Protein AF-A0A956GWE0-F1 (afdb_monomer)

pLDDT: mean 70.72, std 10.25, range [51.56, 87.69]

Sequence (128 aa):
MGAASALLFTANGRILGISGVLGGALRVRTREARWRWAFILGMLAAGATMAAVMPGAFADTVQRSAGACLVAGVLVGVGTQLGSGCTSGHGICGIGRLSKRSIFATVVFIVSGAVAVLAVRHLFGGVV

Mean predicted aligned error: 10.93 Å

Structure (mmCIF, N/CA/C/O backbone):
data_AF-A0A956GWE0-F1
#
_entry.id   AF-A0A956GWE0-F1
#
loop_
_atom_site.group_PDB
_atom_site.id
_atom_site.type_symbol
_atom_site.label_atom_id
_atom_site.label_alt_id
_atom_site.label_comp_id
_atom_site.label_asym_id
_atom_site.label_entity_id
_atom_site.label_seq_id
_atom_site.pdbx_PDB_ins_code
_atom_site.Cartn_x
_atom_site.Cartn_y
_atom_site.Cartn_z
_atom_site.occupancy
_atom_site.B_iso_or_equiv
_atom_site.auth_seq_id
_atom_site.auth_comp_id
_atom_site.auth_asym_id
_atom_site.auth_atom_id
_atom_site.pdbx_PDB_model_num
ATOM 1 N N . MET A 1 1 ? 5.394 -3.067 12.516 1.00 57.44 1 MET A N 1
ATOM 2 C CA . MET A 1 1 ? 3.959 -2.855 12.204 1.00 57.44 1 MET A CA 1
ATOM 3 C C . MET A 1 1 ? 3.032 -3.460 13.255 1.00 57.44 1 MET A C 1
ATOM 5 O O . MET A 1 1 ? 2.262 -2.698 13.813 1.00 57.44 1 MET A O 1
ATOM 9 N N . GLY A 1 2 ? 3.146 -4.753 13.603 1.00 56.75 2 GLY A N 1
ATOM 10 C CA . GLY A 1 2 ? 2.276 -5.416 14.600 1.00 56.75 2 GLY A CA 1
ATOM 11 C C . GLY A 1 2 ? 2.187 -4.729 15.975 1.00 56.75 2 GLY A C 1
ATOM 12 O O . GLY A 1 2 ? 1.090 -4.436 16.448 1.00 56.75 2 GLY A O 1
ATOM 13 N N . ALA A 1 3 ? 3.329 -4.378 16.577 1.00 51.56 3 ALA A N 1
ATOM 14 C CA . ALA A 1 3 ? 3.363 -3.654 17.854 1.00 51.56 3 ALA A CA 1
ATOM 15 C C . ALA A 1 3 ? 2.748 -2.243 17.759 1.00 51.56 3 ALA A C 1
ATOM 17 O O . ALA A 1 3 ? 2.015 -1.822 18.648 1.00 51.56 3 ALA A O 1
ATOM 18 N N . ALA A 1 4 ? 2.975 -1.538 16.645 1.00 57.88 4 ALA A N 1
ATOM 19 C CA . ALA A 1 4 ? 2.408 -0.211 16.409 1.00 57.88 4 ALA A CA 1
ATOM 20 C C . ALA A 1 4 ? 0.879 -0.253 16.229 1.00 57.88 4 ALA A C 1
ATOM 22 O O . ALA A 1 4 ? 0.183 0.613 16.745 1.00 57.88 4 ALA A O 1
ATOM 23 N N . SER A 1 5 ? 0.340 -1.273 15.550 1.00 57.78 5 SER A N 1
ATOM 24 C CA . SER A 1 5 ? -1.109 -1.497 15.442 1.00 57.78 5 SER A CA 1
ATOM 25 C C . SER A 1 5 ? -1.755 -1.892 16.769 1.00 57.78 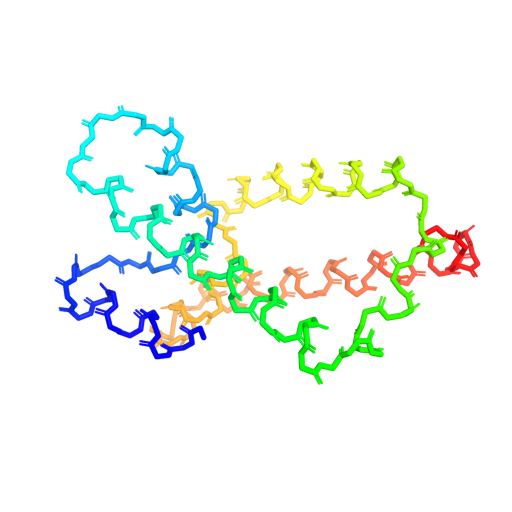5 SER A C 1
ATOM 27 O O . SER A 1 5 ? -2.868 -1.451 17.039 1.00 57.78 5 SER A O 1
ATOM 29 N N . ALA A 1 6 ? -1.063 -2.675 17.605 1.00 56.03 6 ALA A N 1
ATOM 30 C CA . ALA A 1 6 ? -1.539 -3.024 18.942 1.00 56.03 6 ALA A CA 1
ATOM 31 C C . ALA A 1 6 ? -1.594 -1.785 19.846 1.00 56.03 6 ALA A C 1
ATOM 33 O O . ALA A 1 6 ? -2.631 -1.523 20.442 1.00 56.03 6 ALA A O 1
ATOM 34 N N . LEU A 1 7 ? -0.531 -0.971 19.852 1.00 55.88 7 LEU A N 1
ATOM 35 C CA . LEU A 1 7 ? -0.467 0.301 20.580 1.00 55.88 7 LEU A CA 1
ATOM 36 C C . LEU A 1 7 ? -1.538 1.302 20.134 1.00 55.88 7 LEU A C 1
ATOM 38 O O . LEU A 1 7 ? -2.094 2.013 20.960 1.00 55.88 7 LEU A O 1
ATOM 42 N N . LEU A 1 8 ? -1.856 1.373 18.840 1.00 58.12 8 LEU A N 1
ATOM 43 C CA . LEU A 1 8 ? -2.896 2.282 18.344 1.00 58.12 8 LEU A CA 1
ATOM 44 C C . LEU A 1 8 ? -4.315 1.792 18.633 1.00 58.12 8 LEU A C 1
ATOM 46 O O . LEU A 1 8 ? -5.204 2.609 18.884 1.00 58.12 8 LEU A O 1
ATOM 50 N N . PHE A 1 9 ? -4.517 0.476 18.648 1.00 56.12 9 PHE A N 1
ATOM 51 C CA . PHE A 1 9 ? -5.774 -0.109 19.086 1.00 56.12 9 PHE A CA 1
ATOM 52 C C . PHE A 1 9 ? -5.990 0.108 20.589 1.00 56.12 9 PHE A C 1
ATOM 54 O O . PHE A 1 9 ? -7.082 0.498 20.986 1.00 56.12 9 PHE A O 1
ATOM 61 N N . THR A 1 10 ? -4.954 -0.059 21.416 1.00 51.78 10 THR A N 1
ATOM 62 C CA . THR A 1 10 ? -5.056 0.147 22.868 1.00 51.78 10 THR A CA 1
ATOM 63 C C . THR A 1 10 ? -5.109 1.622 23.265 1.00 51.78 10 THR A C 1
ATOM 65 O O . THR A 1 10 ? -5.855 1.965 24.174 1.00 51.78 10 THR A O 1
ATOM 68 N N . ALA A 1 11 ? -4.385 2.512 22.579 1.00 55.38 11 ALA A N 1
ATOM 69 C CA . ALA A 1 11 ? -4.358 3.937 22.919 1.00 55.38 11 ALA A CA 1
ATOM 70 C C . ALA A 1 11 ? -5.542 4.738 22.351 1.00 55.38 11 ALA A C 1
ATOM 72 O O . ALA A 1 11 ? -5.956 5.718 22.960 1.00 55.38 11 ALA A O 1
ATOM 73 N N . ASN A 1 12 ? -6.073 4.360 21.182 1.00 57.03 12 ASN A N 1
ATOM 74 C CA . ASN A 1 12 ? -7.088 5.148 20.466 1.00 57.03 12 ASN A CA 1
ATOM 75 C C . ASN A 1 12 ? -8.344 4.347 20.078 1.00 57.03 12 ASN A C 1
ATOM 77 O O . ASN A 1 12 ? -9.241 4.916 19.457 1.00 57.03 12 ASN A O 1
ATOM 81 N N . GLY A 1 13 ? -8.420 3.040 20.362 1.00 55.41 13 GLY A N 1
ATOM 82 C CA . GLY A 1 13 ? -9.566 2.188 20.002 1.00 55.41 13 GLY A CA 1
ATOM 83 C C . GLY A 1 13 ? -9.783 2.009 18.492 1.00 55.41 13 GLY A C 1
ATOM 84 O O . GLY A 1 13 ? -10.799 1.462 18.064 1.00 55.41 13 GLY A O 1
ATOM 85 N N . ARG A 1 14 ? -8.855 2.491 17.652 1.00 58.22 14 ARG A N 1
ATOM 86 C CA . ARG A 1 14 ? -8.998 2.530 16.190 1.00 58.22 14 ARG A CA 1
ATOM 87 C C . ARG A 1 14 ? -8.157 1.443 15.519 1.00 58.22 14 ARG A C 1
ATOM 89 O O . ARG A 1 14 ? -7.048 1.127 15.934 1.00 58.22 14 ARG A O 1
ATOM 96 N N . ILE A 1 15 ? -8.698 0.895 14.434 1.00 60.41 15 ILE A N 1
ATOM 97 C CA . ILE A 1 15 ? -8.059 -0.122 13.587 1.00 60.41 15 ILE A CA 1
ATOM 98 C C . ILE A 1 15 ? -6.981 0.558 12.729 1.00 60.41 15 ILE A C 1
ATOM 100 O O . ILE A 1 15 ? -7.282 1.506 12.001 1.00 60.41 15 ILE A O 1
ATOM 104 N N . LEU A 1 16 ? -5.734 0.084 12.793 1.00 57.41 16 LEU A N 1
ATOM 105 C CA . LEU A 1 16 ? -4.629 0.646 12.015 1.00 57.41 16 LEU A CA 1
ATOM 106 C C . LEU A 1 16 ? -4.673 0.143 10.562 1.00 57.41 16 LEU A C 1
ATOM 108 O O . LEU A 1 16 ? -4.392 -1.022 10.297 1.00 57.41 16 LEU A O 1
ATOM 112 N N . GLY A 1 17 ? -4.976 1.025 9.608 1.00 62.19 17 GLY A N 1
ATOM 113 C CA . GLY A 1 17 ? -4.833 0.754 8.173 1.00 62.19 17 GLY A CA 1
ATOM 114 C C . GLY A 1 17 ? -4.075 1.882 7.481 1.00 62.19 17 GLY A C 1
ATOM 115 O O . GLY A 1 17 ? -4.461 3.038 7.621 1.00 62.19 17 GLY A O 1
ATOM 116 N N . ILE A 1 18 ? -3.020 1.563 6.722 1.00 65.75 18 ILE A N 1
ATOM 117 C CA . ILE A 1 18 ? -2.152 2.558 6.061 1.00 65.75 18 ILE A CA 1
ATOM 118 C C . ILE A 1 18 ? -2.957 3.455 5.106 1.00 65.75 18 ILE A C 1
ATOM 120 O O . ILE A 1 18 ? -2.823 4.672 5.188 1.00 65.75 18 ILE A O 1
ATOM 124 N N . SER A 1 19 ? -3.869 2.904 4.293 1.00 62.66 19 SER A N 1
ATOM 125 C CA . SER A 1 19 ? -4.751 3.716 3.430 1.00 62.66 19 SER A CA 1
ATOM 126 C C . SER A 1 19 ? -5.676 4.642 4.233 1.00 62.66 19 SER A C 1
ATOM 128 O O . SER A 1 19 ? -5.950 5.762 3.811 1.00 62.66 19 SER A O 1
ATOM 130 N N . GLY A 1 20 ? -6.114 4.218 5.424 1.00 60.81 20 GLY A N 1
ATOM 131 C CA . GLY A 1 20 ? -6.926 5.038 6.330 1.00 60.81 20 GLY A CA 1
ATOM 132 C C . GLY A 1 20 ? -6.119 6.115 7.062 1.00 60.81 20 GLY A C 1
ATOM 133 O O . GLY A 1 20 ? -6.615 7.218 7.280 1.00 60.81 20 GLY A O 1
ATOM 134 N N . VAL A 1 21 ? -4.859 5.828 7.403 1.00 66.44 21 VAL A N 1
ATOM 135 C CA . VAL A 1 21 ? -3.914 6.804 7.965 1.00 66.44 21 VAL A CA 1
ATOM 136 C C . VAL A 1 21 ? -3.566 7.857 6.917 1.00 66.44 21 VAL A C 1
ATOM 138 O O . VAL A 1 21 ? -3.607 9.042 7.230 1.00 66.44 21 VAL A O 1
ATOM 141 N N . LEU A 1 22 ? -3.311 7.449 5.672 1.00 64.44 22 LEU A N 1
ATOM 142 C CA . LEU A 1 22 ? -2.991 8.350 4.567 1.00 64.44 22 LEU A CA 1
ATOM 143 C C . LEU A 1 22 ? -4.204 9.209 4.166 1.00 64.44 22 LEU A C 1
ATOM 145 O O . LEU A 1 22 ? -4.121 10.435 4.163 1.00 64.44 22 LEU A O 1
ATOM 149 N N . GLY A 1 23 ? -5.370 8.593 3.936 1.00 60.09 23 GLY A N 1
ATOM 150 C CA . GLY A 1 23 ? -6.612 9.318 3.635 1.00 60.09 23 GLY A CA 1
ATOM 151 C C . GLY A 1 23 ? -7.071 10.221 4.787 1.00 60.09 23 GLY A C 1
ATOM 152 O O . GLY A 1 23 ? -7.630 11.295 4.570 1.00 60.09 23 GLY A O 1
ATOM 153 N N . GLY A 1 24 ? -6.777 9.823 6.024 1.00 60.19 24 GLY A N 1
ATOM 154 C CA . GLY A 1 24 ? -7.036 10.604 7.224 1.00 60.19 24 GLY A CA 1
ATOM 155 C C . GLY A 1 24 ? -6.001 11.693 7.529 1.00 60.19 24 GLY A C 1
ATOM 156 O O . GLY A 1 24 ? -6.301 12.569 8.337 1.00 60.19 24 GLY A O 1
ATOM 157 N N . ALA A 1 25 ? -4.805 11.637 6.940 1.00 60.06 25 ALA A N 1
ATOM 158 C CA . ALA A 1 25 ? -3.797 12.698 7.002 1.00 60.06 25 ALA A CA 1
ATOM 159 C C . ALA A 1 25 ? -4.083 13.798 5.966 1.00 60.06 25 ALA A C 1
ATOM 161 O O . ALA A 1 25 ? -3.834 14.972 6.235 1.00 60.06 25 ALA A O 1
ATOM 162 N N . LEU A 1 26 ? -4.660 13.415 4.820 1.00 61.56 26 LEU A N 1
ATOM 163 C CA . LEU A 1 26 ? -5.087 14.324 3.750 1.00 61.56 26 LEU A CA 1
ATOM 164 C C . LEU A 1 26 ? -6.403 15.055 4.060 1.00 61.56 26 LEU A C 1
ATOM 166 O O . LEU A 1 26 ? -6.618 16.165 3.580 1.00 61.56 26 LEU A O 1
ATOM 170 N N . ARG A 1 27 ? -7.285 14.481 4.891 1.00 58.34 27 ARG A N 1
ATOM 171 C CA . ARG A 1 27 ? -8.458 15.198 5.420 1.00 58.34 27 ARG A CA 1
ATOM 172 C C . ARG A 1 27 ? -8.025 16.130 6.555 1.00 58.34 27 ARG A C 1
ATOM 174 O O . ARG A 1 27 ? -8.003 15.758 7.727 1.00 58.34 27 ARG A O 1
ATOM 181 N N . VAL A 1 28 ? -7.637 17.342 6.167 1.00 53.31 28 VAL A N 1
ATOM 182 C CA . VAL A 1 28 ? -7.184 18.429 7.042 1.00 53.31 28 VAL A CA 1
ATOM 183 C C . VAL A 1 28 ? -8.268 18.792 8.069 1.00 53.31 28 VAL A C 1
ATOM 185 O O . VAL A 1 28 ? -9.440 18.909 7.716 1.00 53.31 28 VAL A O 1
ATOM 188 N N . ARG A 1 29 ? -7.828 19.040 9.319 1.00 54.38 29 ARG A N 1
ATOM 189 C CA . ARG A 1 29 ? -8.545 19.717 10.431 1.00 54.38 29 ARG A CA 1
ATOM 190 C C . ARG A 1 29 ? -9.088 18.855 11.586 1.00 54.38 29 ARG A C 1
ATOM 192 O O . ARG A 1 29 ? -10.177 19.112 12.081 1.00 54.38 29 ARG A O 1
ATOM 199 N N . THR A 1 30 ? -8.306 17.907 12.114 1.00 56.59 30 THR A N 1
ATOM 200 C CA . THR A 1 30 ? -8.512 17.405 13.495 1.00 56.59 30 THR A CA 1
ATOM 201 C C . THR A 1 30 ? -7.179 17.136 14.206 1.00 56.59 30 THR A C 1
ATOM 203 O O . THR A 1 30 ? -6.167 16.857 13.562 1.00 56.59 30 THR A O 1
ATOM 206 N N . ARG A 1 31 ? -7.174 17.176 15.549 1.00 60.19 31 ARG A N 1
ATOM 207 C CA . ARG A 1 31 ? -6.050 16.791 16.440 1.00 60.19 31 ARG A CA 1
ATOM 208 C C . ARG A 1 31 ? -5.463 15.406 16.104 1.00 60.19 31 ARG A C 1
ATOM 210 O O . ARG A 1 31 ? -4.303 15.136 16.404 1.00 60.19 31 ARG A O 1
ATOM 217 N N . GLU A 1 32 ? -6.237 14.562 15.422 1.00 62.25 32 GLU A N 1
ATOM 218 C CA . GLU A 1 32 ? -5.827 13.246 14.932 1.00 62.25 32 GLU A CA 1
ATOM 219 C C . GLU A 1 32 ? -4.831 13.283 13.757 1.00 62.25 32 GLU A C 1
ATOM 221 O O . GLU A 1 32 ? -4.136 12.300 13.518 1.00 62.25 32 GLU A O 1
ATOM 226 N N . ALA A 1 33 ? -4.694 14.401 13.038 1.00 66.31 33 ALA A N 1
ATOM 227 C CA . ALA A 1 33 ? -3.735 14.502 11.937 1.00 66.31 33 ALA A CA 1
ATOM 228 C C . ALA A 1 33 ? -2.275 14.423 12.426 1.00 66.31 33 ALA A C 1
ATOM 230 O O . ALA A 1 33 ? -1.432 13.839 11.749 1.00 66.31 33 ALA A O 1
ATOM 231 N N . ARG A 1 34 ? -1.970 14.942 13.628 1.00 71.12 34 ARG A N 1
ATOM 232 C CA . ARG A 1 34 ? -0.599 14.973 14.177 1.00 71.12 34 ARG A CA 1
ATOM 233 C C . ARG A 1 34 ? -0.006 13.580 14.390 1.00 71.12 34 ARG A C 1
ATOM 235 O O . ARG A 1 34 ? 1.138 13.358 14.012 1.00 71.12 34 ARG A O 1
ATOM 242 N N . TRP A 1 35 ? -0.763 12.637 14.961 1.00 69.31 35 TRP A N 1
ATOM 243 C CA . TRP A 1 35 ? -0.251 11.276 15.177 1.00 69.31 35 TRP A CA 1
ATOM 244 C C . TRP A 1 35 ? -0.134 10.496 13.861 1.00 69.31 35 TRP A C 1
ATOM 246 O O . TRP A 1 35 ? 0.796 9.709 13.703 1.00 69.31 35 TRP A O 1
ATOM 256 N N . ARG A 1 36 ? -1.032 10.746 12.893 1.00 73.06 36 ARG A N 1
ATOM 257 C CA . ARG A 1 36 ? -0.975 10.139 11.552 1.00 73.06 36 ARG A CA 1
ATOM 258 C C . ARG A 1 36 ? 0.269 10.587 10.791 1.00 73.06 36 ARG A C 1
ATOM 260 O O . ARG A 1 36 ? 0.978 9.747 10.247 1.00 73.06 36 ARG A O 1
ATOM 267 N N . TRP A 1 37 ? 0.573 11.885 10.817 1.00 73.06 37 TRP A N 1
ATOM 268 C CA . TRP A 1 37 ? 1.801 12.427 10.235 1.00 73.06 37 TRP A CA 1
ATOM 269 C C . TRP A 1 37 ? 3.054 11.936 10.958 1.00 73.06 37 TRP A C 1
ATOM 271 O O . TRP A 1 37 ? 4.001 11.535 10.292 1.00 73.06 37 TRP A O 1
ATOM 281 N N . ALA A 1 38 ? 3.048 11.873 12.294 1.00 78.25 38 ALA A N 1
ATOM 282 C CA . ALA A 1 38 ? 4.162 11.302 13.054 1.00 78.25 38 ALA A CA 1
ATOM 283 C C . ALA A 1 38 ? 4.419 9.827 12.695 1.00 78.25 38 ALA A C 1
ATOM 285 O O . ALA A 1 38 ? 5.568 9.417 12.567 1.00 78.25 38 ALA A O 1
ATOM 286 N N . PHE A 1 39 ? 3.363 9.039 12.470 1.00 73.31 39 PHE A N 1
ATOM 287 C CA . PHE A 1 39 ? 3.484 7.650 12.024 1.00 73.31 39 PHE A CA 1
ATOM 288 C C . PHE A 1 39 ? 4.059 7.540 10.603 1.00 73.31 39 PHE A C 1
ATOM 290 O O . PHE A 1 39 ? 4.968 6.745 10.375 1.00 73.31 39 PHE A O 1
ATOM 297 N N . ILE A 1 40 ? 3.568 8.352 9.658 1.00 78.94 40 ILE A N 1
ATOM 298 C CA . ILE A 1 40 ? 4.084 8.387 8.277 1.00 78.94 40 ILE A CA 1
ATOM 299 C C . ILE A 1 40 ? 5.562 8.794 8.271 1.00 78.94 40 ILE A C 1
ATOM 301 O O . ILE A 1 40 ? 6.382 8.117 7.654 1.00 78.94 40 ILE A O 1
ATOM 305 N N . LEU A 1 41 ? 5.914 9.853 9.003 1.00 81.06 41 LEU A N 1
ATOM 306 C CA . LEU A 1 41 ? 7.293 10.324 9.134 1.00 81.06 41 LEU A CA 1
ATOM 307 C C . LEU A 1 41 ? 8.185 9.287 9.814 1.00 81.06 41 LEU A C 1
ATOM 309 O O . LEU A 1 41 ? 9.298 9.072 9.357 1.00 81.06 41 LEU A O 1
ATOM 313 N N . GLY A 1 42 ? 7.697 8.597 10.847 1.00 81.06 42 GLY A N 1
ATOM 314 C CA . GLY A 1 42 ? 8.426 7.501 11.484 1.00 81.06 42 GLY A CA 1
ATOM 315 C C . GLY A 1 42 ? 8.703 6.342 10.524 1.00 81.06 42 GLY A C 1
ATOM 316 O O . GLY A 1 42 ? 9.788 5.772 10.551 1.00 81.06 42 GLY A O 1
ATOM 317 N N . MET A 1 43 ? 7.761 6.021 9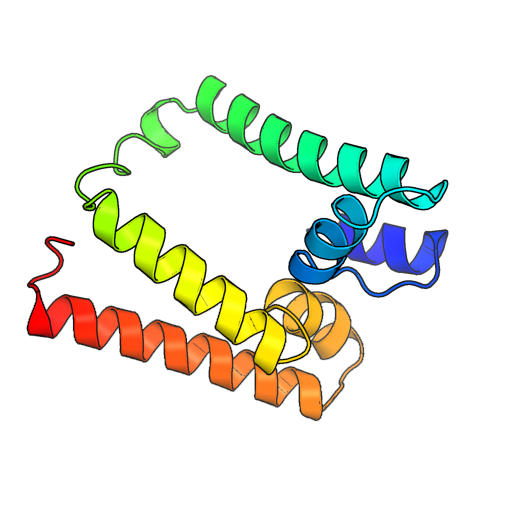.632 1.00 79.00 43 MET A N 1
ATOM 318 C CA . MET A 1 43 ? 7.941 4.977 8.619 1.00 79.00 43 MET A CA 1
ATOM 319 C C . MET A 1 43 ? 8.960 5.386 7.546 1.00 79.00 43 MET A C 1
ATOM 321 O O . MET A 1 43 ? 9.807 4.580 7.167 1.00 79.00 43 MET A O 1
ATOM 325 N N . LEU A 1 44 ? 8.910 6.645 7.098 1.00 82.25 44 LEU A N 1
ATOM 326 C CA . LEU A 1 44 ? 9.892 7.213 6.171 1.00 82.25 44 LEU A CA 1
ATOM 327 C C . LEU A 1 44 ? 11.287 7.275 6.801 1.00 82.25 44 LEU A C 1
ATOM 329 O O . LEU A 1 44 ? 12.257 6.850 6.181 1.00 82.25 44 LEU A O 1
ATOM 333 N N . ALA A 1 45 ? 11.380 7.742 8.047 1.00 83.62 45 ALA A N 1
ATOM 334 C CA . ALA A 1 45 ? 12.628 7.811 8.795 1.00 83.62 45 ALA A CA 1
ATOM 335 C C . ALA A 1 45 ? 13.228 6.418 9.009 1.00 83.62 45 ALA A C 1
ATOM 337 O O . ALA A 1 45 ? 14.421 6.250 8.801 1.00 83.62 45 ALA A O 1
ATOM 338 N N . ALA A 1 46 ? 12.414 5.411 9.343 1.00 81.88 46 ALA A N 1
ATOM 339 C CA . ALA A 1 46 ? 12.878 4.030 9.471 1.00 81.88 46 ALA A CA 1
ATOM 340 C C . ALA A 1 46 ? 13.433 3.467 8.149 1.00 81.88 46 ALA A C 1
ATOM 342 O O . ALA A 1 46 ? 14.444 2.770 8.155 1.00 81.88 46 ALA A O 1
ATOM 343 N N . GLY A 1 47 ? 12.802 3.782 7.012 1.00 78.69 47 GLY A N 1
ATOM 344 C CA . GLY A 1 47 ? 13.331 3.418 5.694 1.00 78.69 47 GLY A CA 1
ATOM 345 C C . GLY A 1 47 ? 14.651 4.128 5.381 1.00 78.69 47 GLY A C 1
ATOM 346 O O . GLY A 1 47 ? 15.600 3.494 4.929 1.00 78.69 47 GLY A O 1
ATOM 347 N N . ALA A 1 48 ? 14.736 5.425 5.683 1.00 80.69 48 ALA A N 1
ATOM 348 C CA . ALA A 1 48 ? 15.934 6.231 5.463 1.00 80.69 48 ALA A CA 1
ATOM 349 C C . ALA A 1 48 ? 17.114 5.794 6.346 1.00 80.69 48 ALA A C 1
ATOM 351 O O . ALA A 1 48 ? 18.239 5.695 5.862 1.00 80.69 48 ALA A O 1
ATOM 352 N N . THR A 1 49 ? 16.876 5.480 7.624 1.00 83.06 49 THR A N 1
ATOM 353 C CA . THR A 1 49 ? 17.924 4.958 8.511 1.00 83.06 49 THR A CA 1
ATOM 354 C C . THR A 1 49 ? 18.385 3.578 8.064 1.00 83.06 49 THR A C 1
ATOM 356 O O . THR A 1 49 ? 19.583 3.314 8.064 1.00 83.06 49 THR A O 1
ATOM 359 N N . MET A 1 50 ? 17.471 2.716 7.608 1.00 78.50 50 MET A N 1
ATOM 360 C CA . MET A 1 50 ? 17.836 1.417 7.042 1.00 78.50 50 MET A CA 1
ATOM 361 C C . MET A 1 50 ? 18.681 1.567 5.770 1.00 78.50 50 MET A C 1
ATOM 363 O O . MET A 1 50 ? 19.666 0.850 5.617 1.00 78.50 50 MET A O 1
ATOM 367 N N . ALA A 1 51 ? 18.354 2.531 4.903 1.00 76.88 51 ALA A N 1
ATOM 368 C CA . ALA A 1 51 ? 19.149 2.847 3.716 1.00 76.88 51 ALA A CA 1
ATOM 369 C C . ALA A 1 51 ? 20.548 3.379 4.070 1.00 76.88 51 ALA A C 1
ATOM 371 O O . ALA A 1 51 ? 21.518 3.048 3.396 1.00 76.88 51 ALA A O 1
ATOM 372 N N . ALA A 1 52 ? 20.666 4.164 5.144 1.00 78.75 52 ALA A N 1
ATOM 373 C CA . ALA A 1 52 ? 21.946 4.688 5.614 1.00 78.75 52 ALA A CA 1
ATOM 374 C C . ALA A 1 52 ? 22.834 3.613 6.271 1.00 78.75 52 ALA A C 1
ATOM 376 O O . ALA A 1 52 ? 24.050 3.646 6.112 1.00 78.75 52 ALA A O 1
ATOM 377 N N . VAL A 1 53 ? 22.241 2.658 6.998 1.00 84.69 53 VAL A N 1
ATOM 378 C CA . VAL A 1 53 ? 22.971 1.575 7.687 1.00 84.69 53 VAL A CA 1
ATOM 379 C C . VAL A 1 53 ? 23.340 0.435 6.731 1.00 84.69 53 VAL A C 1
ATOM 381 O O . VAL A 1 53 ? 24.397 -0.173 6.878 1.00 84.69 53 VAL A O 1
ATOM 384 N N . MET A 1 54 ? 22.495 0.149 5.737 1.00 79.81 54 MET A N 1
ATOM 385 C CA . MET A 1 54 ? 22.744 -0.848 4.693 1.00 79.81 54 MET A CA 1
ATOM 386 C C . MET A 1 54 ? 22.479 -0.244 3.306 1.00 79.81 54 MET A C 1
ATOM 388 O O . MET A 1 54 ? 21.395 -0.428 2.748 1.00 79.81 54 MET A O 1
ATOM 392 N N . PRO A 1 55 ? 23.483 0.413 2.697 1.00 67.19 55 PRO A N 1
ATOM 393 C CA . PRO A 1 55 ? 23.353 1.020 1.368 1.00 67.19 55 PRO A CA 1
ATOM 394 C C . PRO A 1 55 ? 23.018 0.001 0.266 1.00 67.19 55 PRO A C 1
ATOM 396 O O . PRO A 1 55 ? 22.377 0.336 -0.726 1.00 67.19 55 PRO A O 1
ATOM 399 N N . GLY A 1 56 ? 23.404 -1.266 0.460 1.00 67.69 56 GLY A N 1
ATOM 400 C CA . GLY A 1 56 ? 23.092 -2.371 -0.451 1.00 67.69 56 GLY A CA 1
ATOM 401 C C . GLY A 1 56 ? 21.647 -2.874 -0.379 1.00 67.69 56 GLY A C 1
ATOM 402 O O . GLY A 1 56 ? 21.211 -3.564 -1.292 1.00 67.69 56 GLY A O 1
ATOM 403 N N . ALA A 1 57 ? 20.873 -2.515 0.654 1.00 64.31 57 ALA A N 1
ATOM 404 C CA . ALA A 1 57 ? 19.498 -3.003 0.820 1.00 64.31 57 ALA A CA 1
ATOM 405 C C . ALA A 1 57 ? 18.534 -2.488 -0.264 1.00 64.31 57 ALA A C 1
ATOM 407 O O . ALA A 1 57 ? 17.474 -3.073 -0.477 1.00 64.31 57 ALA A O 1
ATOM 408 N N . PHE A 1 58 ? 18.902 -1.402 -0.949 1.00 62.84 58 PHE A N 1
ATOM 409 C CA . PHE A 1 58 ? 18.112 -0.792 -2.019 1.00 62.84 58 PHE A CA 1
ATOM 410 C C . PHE A 1 58 ? 18.838 -0.784 -3.372 1.00 62.84 58 PHE A C 1
ATOM 412 O O . PHE A 1 58 ? 18.311 -0.229 -4.336 1.00 62.84 58 PHE A O 1
ATOM 419 N N . ALA A 1 59 ? 20.017 -1.405 -3.474 1.00 57.81 59 ALA A N 1
ATOM 420 C CA . ALA A 1 59 ? 20.844 -1.366 -4.684 1.00 57.81 59 ALA A CA 1
ATOM 421 C C . ALA A 1 59 ? 20.177 -2.033 -5.907 1.00 57.81 59 ALA A C 1
ATOM 423 O O . ALA A 1 59 ? 20.457 -1.643 -7.036 1.00 57.81 59 ALA A O 1
ATOM 424 N N . ASP A 1 60 ? 19.228 -2.950 -5.694 1.00 59.41 60 ASP A N 1
ATOM 425 C CA . ASP A 1 60 ? 18.494 -3.648 -6.762 1.00 59.41 60 ASP A CA 1
ATOM 426 C C . ASP A 1 60 ? 17.288 -2.870 -7.338 1.00 59.41 60 ASP A C 1
ATOM 428 O O . ASP A 1 60 ? 16.575 -3.369 -8.209 1.00 59.41 60 ASP A O 1
ATOM 432 N N . THR A 1 61 ? 16.970 -1.668 -6.842 1.00 58.16 61 THR A N 1
ATOM 433 C CA . THR A 1 61 ? 15.577 -1.178 -6.928 1.00 58.16 61 THR A CA 1
ATOM 434 C C . THR A 1 61 ? 15.160 -0.367 -8.160 1.00 58.16 61 THR A C 1
ATOM 436 O O . THR A 1 61 ? 13.993 0.015 -8.228 1.00 58.16 61 THR A O 1
ATOM 439 N N . VAL A 1 62 ? 15.992 -0.124 -9.179 1.00 53.50 62 VAL A N 1
ATOM 440 C CA . VAL A 1 62 ? 15.578 0.780 -10.285 1.00 53.50 62 VAL A CA 1
ATOM 441 C C . VAL A 1 62 ? 15.974 0.293 -11.682 1.00 53.50 62 VAL A C 1
ATOM 443 O O . VAL A 1 62 ? 16.468 1.054 -12.504 1.00 53.50 62 VAL A O 1
ATOM 446 N N . GLN A 1 63 ? 15.705 -0.973 -11.999 1.00 54.34 63 GLN A N 1
ATOM 447 C CA . GLN A 1 63 ? 15.483 -1.369 -13.403 1.00 54.34 63 GLN A CA 1
ATOM 448 C C . GLN A 1 63 ? 13.996 -1.406 -13.778 1.00 54.34 63 GLN A C 1
ATOM 450 O O . GLN A 1 63 ? 13.646 -1.806 -14.883 1.00 54.34 63 GLN A O 1
ATOM 455 N N . ARG A 1 64 ? 13.114 -0.950 -12.880 1.00 62.06 64 ARG A N 1
ATOM 456 C CA . ARG A 1 64 ? 11.683 -0.826 -13.157 1.00 62.06 64 ARG A CA 1
ATOM 457 C C . ARG A 1 64 ? 11.332 0.520 -13.758 1.00 62.06 64 ARG A C 1
ATOM 459 O O . ARG A 1 64 ? 11.812 1.560 -13.306 1.00 62.06 64 ARG A O 1
ATOM 466 N N . SER A 1 65 ? 10.459 0.514 -14.759 1.00 72.56 65 SER A N 1
ATOM 467 C CA . SER A 1 65 ? 10.061 1.750 -15.433 1.00 72.56 65 SER A CA 1
ATOM 468 C C . SER A 1 65 ? 9.251 2.652 -14.488 1.00 72.56 65 SER A C 1
ATOM 470 O O . SER A 1 65 ? 8.266 2.228 -13.878 1.00 72.56 65 SER A O 1
ATOM 472 N N . ALA A 1 66 ? 9.633 3.930 -14.375 1.00 75.81 66 ALA A N 1
ATOM 473 C CA . ALA A 1 66 ? 8.931 4.900 -13.524 1.00 75.81 66 ALA A CA 1
ATOM 474 C C . ALA A 1 66 ? 7.433 5.015 -13.881 1.00 75.81 66 ALA A C 1
ATOM 476 O O . ALA A 1 66 ? 6.587 5.186 -13.000 1.00 75.81 66 ALA A O 1
ATOM 477 N N . GLY A 1 67 ? 7.100 4.844 -15.166 1.00 77.62 67 GLY A N 1
ATOM 478 C CA . GLY A 1 67 ? 5.722 4.787 -15.654 1.00 77.62 67 GLY A CA 1
ATOM 479 C C . GLY A 1 67 ? 4.930 3.610 -15.078 1.00 77.62 67 GLY A C 1
ATOM 480 O O . GLY A 1 67 ? 3.809 3.806 -14.612 1.00 77.62 67 GLY A O 1
ATOM 481 N N . ALA A 1 68 ? 5.513 2.409 -15.023 1.00 77.25 68 ALA A N 1
ATOM 482 C CA . ALA A 1 68 ? 4.844 1.255 -14.428 1.00 77.25 68 ALA A CA 1
ATOM 483 C C . ALA A 1 68 ? 4.643 1.415 -12.919 1.00 77.25 68 ALA A C 1
ATOM 485 O O . ALA A 1 68 ? 3.582 1.056 -12.412 1.00 77.25 68 ALA A O 1
ATOM 486 N N . CYS A 1 69 ? 5.601 2.016 -1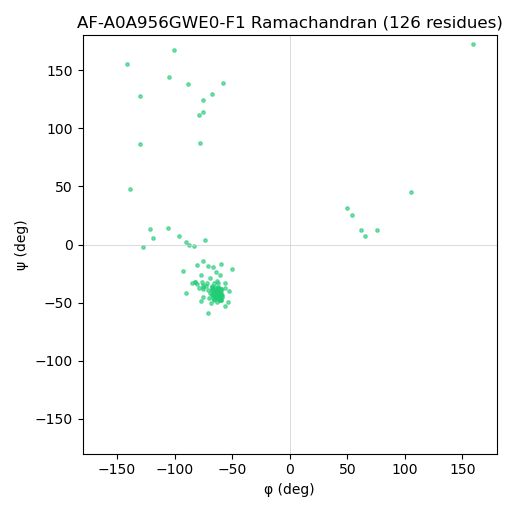2.205 1.00 78.56 69 CYS A N 1
ATOM 487 C CA . CYS A 1 69 ? 5.441 2.332 -10.783 1.00 78.56 69 CYS A CA 1
ATOM 488 C C . CYS A 1 69 ? 4.274 3.296 -10.527 1.00 78.56 69 CYS A C 1
ATOM 490 O O . CYS A 1 69 ? 3.489 3.071 -9.603 1.00 78.56 69 CYS A O 1
ATOM 492 N N . LEU A 1 70 ? 4.119 4.338 -11.351 1.00 82.00 70 LEU A N 1
ATOM 493 C CA . LEU A 1 70 ? 2.992 5.270 -11.245 1.00 82.00 70 LEU A CA 1
ATOM 494 C C . LEU A 1 70 ? 1.652 4.574 -11.504 1.00 82.00 70 LEU A C 1
ATOM 496 O O . LEU A 1 70 ? 0.735 4.688 -10.691 1.00 82.00 70 LEU A O 1
ATOM 500 N N . VAL A 1 71 ? 1.546 3.814 -12.597 1.00 84.19 71 VAL A N 1
ATOM 501 C CA . VAL A 1 71 ? 0.312 3.095 -12.954 1.00 84.19 71 VAL A CA 1
ATOM 502 C C . VAL A 1 71 ? -0.044 2.054 -11.891 1.00 84.19 71 VAL A C 1
ATOM 504 O O . VAL A 1 71 ? -1.191 1.998 -11.444 1.00 84.19 71 VAL A O 1
ATOM 507 N N . ALA A 1 72 ? 0.935 1.277 -11.420 1.00 81.12 72 ALA A N 1
ATOM 508 C CA . ALA A 1 72 ? 0.743 0.313 -10.343 1.00 81.12 72 ALA A CA 1
ATOM 509 C C . ALA A 1 72 ? 0.293 1.000 -9.046 1.00 81.12 72 ALA A C 1
ATOM 511 O O . ALA A 1 72 ? -0.637 0.529 -8.395 1.00 81.12 72 ALA A O 1
ATOM 512 N N . GLY A 1 73 ? 0.894 2.141 -8.694 1.00 79.94 73 GLY A N 1
ATOM 513 C CA . GLY A 1 73 ? 0.503 2.931 -7.528 1.00 79.94 73 GLY A CA 1
ATOM 514 C C . GLY A 1 73 ? -0.952 3.401 -7.589 1.00 79.94 73 GLY A C 1
ATOM 515 O O . GLY A 1 73 ? -1.682 3.261 -6.606 1.00 79.94 73 GLY A O 1
ATOM 516 N N . VAL A 1 74 ? -1.406 3.890 -8.748 1.00 82.88 74 VAL A N 1
ATOM 517 C CA . VAL A 1 74 ? -2.805 4.303 -8.958 1.00 82.88 74 VAL A CA 1
ATOM 518 C C . VAL A 1 74 ? -3.753 3.107 -8.868 1.00 82.88 74 VAL A C 1
ATOM 520 O O . VAL A 1 74 ? -4.740 3.172 -8.136 1.00 82.88 74 VAL A O 1
ATOM 523 N N . LEU A 1 75 ? -3.442 1.999 -9.549 1.00 83.00 75 LEU A N 1
ATOM 524 C CA . LEU A 1 75 ? -4.257 0.779 -9.522 1.00 83.00 75 LEU A CA 1
ATOM 525 C C . LEU A 1 75 ? -4.401 0.219 -8.104 1.00 83.00 75 LEU A C 1
ATOM 527 O O . LEU A 1 75 ? -5.508 -0.106 -7.675 1.00 83.00 75 LEU A O 1
ATOM 531 N N . VAL A 1 76 ? -3.303 0.155 -7.348 1.00 81.38 76 VAL A N 1
ATOM 532 C CA . VAL A 1 76 ? -3.319 -0.284 -5.946 1.00 81.38 76 VAL A CA 1
ATOM 533 C C . VAL A 1 76 ? -4.104 0.704 -5.083 1.00 81.38 76 VAL A C 1
ATOM 535 O O . VAL A 1 76 ? -4.916 0.286 -4.257 1.00 81.38 76 VAL A O 1
ATOM 538 N N . GLY A 1 77 ? -3.923 2.011 -5.288 1.00 78.00 77 GLY A N 1
ATOM 539 C CA . GLY A 1 77 ? -4.676 3.053 -4.589 1.00 78.00 77 GLY A CA 1
ATOM 540 C C . GLY A 1 77 ? -6.188 2.889 -4.763 1.00 78.00 77 GLY A C 1
ATOM 541 O O . GLY A 1 77 ? -6.913 2.768 -3.773 1.00 78.00 77 GLY A O 1
ATOM 542 N N . VAL A 1 78 ? -6.653 2.791 -6.011 1.00 79.25 78 VAL A N 1
ATOM 543 C CA . VAL A 1 78 ? -8.067 2.557 -6.348 1.00 79.25 78 VAL A CA 1
ATOM 544 C C . VAL A 1 78 ? -8.552 1.217 -5.787 1.00 79.25 78 VAL A C 1
ATOM 546 O O . VAL A 1 78 ? -9.604 1.165 -5.150 1.00 79.25 78 VAL A O 1
ATOM 549 N N . GLY A 1 79 ? -7.767 0.148 -5.937 1.00 77.81 79 GLY A N 1
ATOM 550 C CA . GLY A 1 79 ? -8.103 -1.186 -5.436 1.00 77.81 79 GLY A CA 1
ATOM 551 C C . GLY A 1 79 ? -8.287 -1.238 -3.917 1.00 77.81 79 GLY A C 1
ATOM 552 O O . GLY A 1 79 ? -9.246 -1.835 -3.431 1.00 77.81 79 GLY A O 1
ATOM 553 N N . THR A 1 80 ? -7.427 -0.563 -3.146 1.00 75.25 80 THR A N 1
ATOM 554 C CA . THR A 1 80 ? -7.585 -0.492 -1.680 1.00 75.25 80 THR A CA 1
ATOM 555 C C . THR A 1 80 ? -8.795 0.339 -1.252 1.00 75.25 80 THR A C 1
ATOM 557 O O . THR A 1 80 ? -9.393 0.046 -0.215 1.00 75.25 80 THR A O 1
ATOM 560 N N . GLN A 1 81 ? -9.202 1.333 -2.049 1.00 74.12 81 GLN A N 1
ATOM 561 C CA . GLN A 1 81 ? -10.443 2.073 -1.809 1.00 74.12 81 GLN A CA 1
ATOM 562 C C . GLN A 1 81 ? -11.683 1.220 -2.087 1.00 74.12 81 GLN A C 1
ATOM 564 O O . GLN A 1 81 ? -12.580 1.162 -1.246 1.00 74.12 81 GLN A O 1
ATOM 569 N N . LEU A 1 82 ? -11.713 0.502 -3.213 1.00 73.94 82 LEU A N 1
ATOM 570 C CA . LEU A 1 82 ? -12.799 -0.430 -3.542 1.00 73.94 82 LEU A CA 1
ATOM 571 C C . LEU A 1 82 ? -12.902 -1.570 -2.516 1.00 73.94 82 LEU A C 1
ATOM 573 O O . LEU A 1 82 ? -13.999 -1.965 -2.131 1.00 73.94 82 LEU A O 1
ATOM 577 N N . GLY A 1 83 ? -11.764 -2.051 -2.009 1.00 67.44 83 GLY A N 1
ATOM 578 C CA . GLY A 1 83 ? -11.686 -3.064 -0.955 1.00 67.44 83 GLY A CA 1
ATOM 579 C C . GLY A 1 83 ? -12.040 -2.566 0.451 1.00 67.44 83 GLY A C 1
ATOM 580 O O . GLY A 1 83 ? -11.929 -3.331 1.409 1.00 67.44 83 GLY A O 1
ATOM 581 N N . SER A 1 84 ? -12.455 -1.303 0.620 1.00 68.25 84 SER A N 1
ATOM 582 C CA . SER A 1 84 ? -12.731 -0.669 1.922 1.00 68.25 84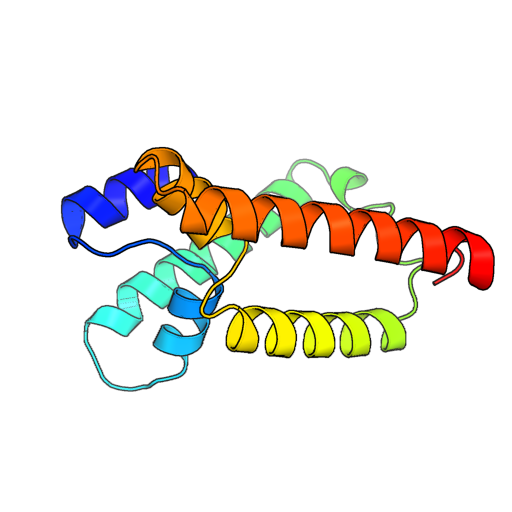 SER A CA 1
ATOM 583 C C . SER A 1 84 ? -11.567 -0.760 2.927 1.00 68.25 84 SER A C 1
ATOM 585 O O . SER A 1 84 ? -11.765 -0.725 4.142 1.00 68.25 84 SER A O 1
ATOM 587 N N . GLY A 1 85 ? -10.331 -0.891 2.436 1.00 68.81 85 GLY A N 1
ATOM 588 C CA . GLY A 1 85 ? -9.136 -1.005 3.260 1.00 68.81 85 GLY A CA 1
ATOM 589 C C . GLY A 1 85 ? -7.950 -1.632 2.531 1.00 68.81 85 GLY A C 1
ATOM 590 O O . GLY A 1 85 ? -8.043 -2.129 1.414 1.00 68.81 85 GLY A O 1
ATOM 591 N N . CYS A 1 86 ? -6.800 -1.619 3.197 1.00 76.19 86 CYS A N 1
ATOM 592 C CA . CYS A 1 86 ? -5.556 -2.191 2.691 1.00 76.19 86 CYS A CA 1
ATOM 593 C C . CYS A 1 86 ? -5.264 -3.570 3.295 1.00 76.19 86 CYS A C 1
ATOM 595 O O . CYS A 1 86 ? -5.847 -3.966 4.311 1.00 76.19 86 CYS A O 1
ATOM 597 N N . THR A 1 87 ? -4.294 -4.266 2.705 1.00 71.38 87 THR A N 1
ATOM 598 C CA . THR A 1 87 ? -3.747 -5.536 3.205 1.00 71.38 87 THR A CA 1
ATOM 599 C C . THR A 1 87 ? -3.218 -5.436 4.630 1.00 71.38 87 THR A C 1
ATOM 601 O O . THR A 1 87 ? -3.434 -6.354 5.410 1.00 71.38 87 THR A O 1
ATOM 604 N N . SER A 1 88 ? -2.593 -4.321 5.021 1.00 66.94 88 SER A N 1
ATOM 605 C CA . SER A 1 88 ? -2.121 -4.132 6.400 1.00 66.94 88 SER A CA 1
ATOM 606 C C . SER A 1 88 ? -3.261 -4.004 7.418 1.00 66.94 88 SER A C 1
ATOM 608 O O . SER A 1 88 ? -3.145 -4.541 8.514 1.00 66.94 88 SER A O 1
ATOM 610 N N . GLY A 1 89 ? -4.387 -3.377 7.057 1.00 66.31 89 GLY A N 1
ATOM 611 C CA . GLY A 1 89 ? -5.548 -3.242 7.947 1.00 66.31 89 GLY A CA 1
ATOM 612 C C . GLY A 1 89 ? -6.348 -4.539 8.086 1.00 66.31 89 GLY A C 1
ATOM 613 O O . GLY A 1 89 ? -6.670 -4.955 9.200 1.00 66.31 89 GLY A O 1
ATOM 614 N N . HIS A 1 90 ? -6.614 -5.213 6.963 1.00 69.81 90 HIS A N 1
ATOM 615 C CA . HIS A 1 90 ? -7.298 -6.508 6.961 1.00 69.81 90 HIS A CA 1
ATOM 616 C C . HIS A 1 90 ? -6.412 -7.629 7.524 1.00 69.81 90 HIS A C 1
ATOM 618 O O . HIS A 1 90 ? -6.879 -8.466 8.294 1.00 69.81 90 HIS A O 1
ATOM 624 N N . GLY A 1 91 ? -5.121 -7.616 7.199 1.00 63.16 91 GLY A N 1
ATOM 625 C CA . GLY A 1 91 ? -4.157 -8.610 7.654 1.00 63.16 91 GLY A CA 1
ATOM 626 C C . GLY A 1 91 ? -3.843 -8.468 9.139 1.00 63.16 91 GLY A C 1
ATOM 627 O O . GLY A 1 91 ? -4.101 -9.380 9.909 1.00 63.16 91 GLY A O 1
ATOM 628 N N . ILE A 1 92 ? -3.336 -7.315 9.578 1.00 67.12 92 ILE A N 1
ATOM 629 C CA . ILE A 1 92 ? -2.793 -7.184 10.938 1.00 67.12 92 ILE A CA 1
ATOM 630 C C . ILE A 1 92 ? -3.916 -7.061 11.976 1.00 67.12 92 ILE A C 1
ATOM 632 O O . ILE A 1 92 ? -3.929 -7.784 12.968 1.00 67.12 92 ILE A O 1
ATOM 636 N N . CYS A 1 93 ? -4.894 -6.179 11.751 1.00 67.38 93 CYS A N 1
ATOM 637 C CA . CYS A 1 93 ? -5.976 -5.946 12.716 1.00 67.38 93 CYS A CA 1
ATOM 638 C C . CYS A 1 93 ? -7.226 -6.809 12.474 1.00 67.38 93 CYS A C 1
ATOM 640 O O . CYS A 1 93 ? -8.048 -6.977 13.378 1.00 67.38 93 CYS A O 1
ATOM 642 N N . GLY A 1 94 ? -7.436 -7.303 11.253 1.00 64.50 94 GLY A N 1
ATOM 643 C CA . GLY A 1 94 ? -8.620 -8.084 10.898 1.00 64.50 94 GLY A CA 1
ATOM 644 C C . GLY A 1 94 ? -8.460 -9.592 11.111 1.00 64.50 94 GLY A C 1
ATOM 645 O O . GLY A 1 94 ? -9.363 -10.205 11.683 1.00 64.50 94 GLY A O 1
ATOM 646 N N . ILE A 1 95 ? -7.307 -10.174 10.752 1.00 65.38 95 ILE A N 1
ATOM 647 C CA . ILE A 1 95 ? -6.969 -11.569 11.102 1.00 65.38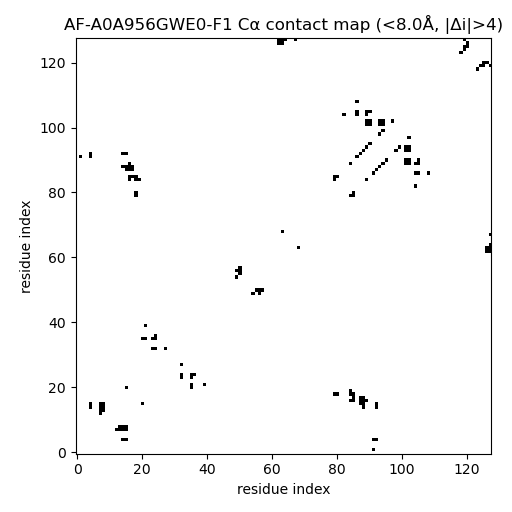 95 ILE A CA 1
ATOM 648 C C . ILE A 1 95 ? -6.761 -11.694 12.614 1.00 65.38 95 ILE A C 1
ATOM 650 O O . ILE A 1 95 ? -7.268 -12.634 13.217 1.00 65.38 95 ILE A O 1
ATOM 654 N N . GLY A 1 96 ? -6.136 -10.697 13.254 1.00 65.75 96 GLY A N 1
ATOM 655 C CA . GLY A 1 96 ? -5.986 -10.650 14.715 1.00 65.75 96 GLY A CA 1
ATOM 656 C C . GLY A 1 96 ? -7.311 -10.636 15.496 1.00 65.75 96 GLY A C 1
ATOM 657 O O . GLY A 1 96 ? -7.318 -10.951 16.679 1.00 65.75 96 GLY A O 1
ATOM 658 N N . ARG A 1 97 ? -8.441 -10.318 14.844 1.00 68.94 97 ARG A N 1
ATOM 659 C CA . ARG A 1 97 ? -9.800 -10.396 15.419 1.00 68.94 97 ARG A CA 1
ATOM 660 C C . ARG A 1 97 ? -10.619 -11.586 14.895 1.00 68.94 97 ARG A C 1
ATOM 662 O O . ARG A 1 97 ? -11.836 -11.585 15.045 1.00 68.94 97 ARG A O 1
ATOM 669 N N . LEU A 1 98 ? -9.980 -12.560 14.236 1.00 66.94 98 LEU A N 1
ATOM 670 C CA . LEU A 1 98 ? -10.609 -13.738 13.611 1.00 66.94 98 LEU A CA 1
ATOM 671 C C . LEU A 1 98 ? -11.810 -13.410 12.696 1.00 66.94 98 LEU A C 1
ATOM 673 O O . LEU A 1 98 ? -12.746 -14.196 12.540 1.00 66.94 98 LEU A O 1
ATOM 677 N N . SER A 1 99 ? -11.800 -12.248 12.037 1.00 73.38 99 SER A N 1
ATOM 678 C CA . SER A 1 99 ? -12.887 -11.892 11.125 1.00 73.38 99 SER A CA 1
ATOM 679 C C . SER A 1 99 ? -12.772 -12.680 9.817 1.00 73.38 99 SER A C 1
ATOM 681 O O . SER A 1 99 ? -11.864 -12.442 9.018 1.00 73.38 99 SER A O 1
ATOM 683 N N . LYS A 1 100 ? -13.738 -13.573 9.555 1.00 75.81 100 LYS A N 1
ATOM 684 C CA . LYS A 1 100 ? -13.828 -14.373 8.313 1.00 75.81 100 LYS A CA 1
ATOM 685 C C . LYS A 1 100 ? -13.780 -13.506 7.048 1.00 75.81 100 LYS A C 1
ATOM 687 O O . LYS A 1 100 ? -13.090 -13.842 6.090 1.00 75.81 100 LYS A O 1
ATOM 692 N N . ARG A 1 101 ? -14.450 -12.346 7.075 1.00 77.06 101 ARG A N 1
ATOM 693 C CA . ARG A 1 101 ? -14.450 -11.367 5.972 1.00 77.06 101 ARG A CA 1
ATOM 694 C C . ARG A 1 101 ? -13.048 -10.819 5.702 1.00 77.06 101 ARG A C 1
ATOM 696 O O . ARG A 1 101 ? -12.676 -10.611 4.553 1.00 77.06 101 ARG A O 1
ATOM 703 N N . SER A 1 102 ? -12.268 -10.609 6.759 1.00 72.50 102 SER A N 1
ATOM 704 C CA . SER A 1 102 ? -10.921 -10.061 6.650 1.00 72.50 102 SER A CA 1
ATOM 705 C C . SER A 1 102 ? -9.910 -11.076 6.137 1.00 72.50 102 SER A C 1
ATOM 707 O O . SER A 1 102 ? -9.066 -10.730 5.318 1.00 72.50 102 SER A O 1
ATOM 709 N N . ILE A 1 103 ? -10.037 -12.333 6.566 1.00 75.50 103 ILE A N 1
ATOM 710 C CA . ILE A 1 103 ? -9.219 -13.437 6.054 1.00 75.50 103 ILE A CA 1
ATOM 711 C C . ILE A 1 103 ? -9.439 -13.580 4.546 1.00 75.50 103 ILE A C 1
ATOM 713 O O . ILE A 1 103 ? -8.473 -13.598 3.787 1.00 75.50 103 ILE A O 1
ATOM 717 N N . PHE A 1 104 ? -10.701 -13.591 4.101 1.00 81.88 104 PHE A N 1
ATOM 718 C CA . PHE A 1 104 ? -11.023 -13.686 2.678 1.00 81.88 104 PHE A CA 1
ATOM 719 C C . PHE A 1 104 ? -10.448 -12.512 1.873 1.00 81.88 104 PHE A C 1
ATOM 721 O O . PHE A 1 104 ? -9.798 -12.728 0.853 1.00 81.88 104 PHE A O 1
ATOM 728 N N . ALA A 1 105 ? -10.599 -11.276 2.362 1.00 77.62 105 ALA A N 1
ATOM 729 C CA . ALA A 1 105 ? -10.023 -10.098 1.713 1.00 77.62 105 ALA A CA 1
ATOM 730 C C . ALA A 1 105 ? -8.490 -10.187 1.593 1.00 77.62 105 ALA A C 1
ATOM 732 O O . ALA A 1 105 ? -7.932 -9.879 0.541 1.00 77.62 105 ALA A O 1
ATOM 733 N N . THR A 1 106 ? -7.796 -10.648 2.640 1.00 80.19 106 THR A N 1
ATOM 734 C CA . THR A 1 106 ? -6.339 -10.833 2.602 1.00 80.19 106 THR A CA 1
ATOM 735 C C . THR A 1 106 ? -5.923 -11.905 1.596 1.00 80.19 106 THR A C 1
ATOM 737 O O . THR A 1 106 ? -4.974 -11.676 0.847 1.00 80.19 106 THR A O 1
ATOM 740 N N . VAL A 1 107 ? -6.636 -13.035 1.527 1.00 83.75 107 VAL A N 1
ATOM 741 C CA . VAL A 1 107 ? -6.366 -14.091 0.537 1.00 83.75 107 VAL A CA 1
ATOM 742 C C . VAL A 1 107 ? -6.533 -13.554 -0.883 1.00 83.75 107 VAL A C 1
ATOM 744 O O . VAL A 1 107 ? -5.628 -13.717 -1.696 1.00 83.75 107 VAL A O 1
ATOM 747 N N . VAL A 1 108 ? -7.630 -12.846 -1.172 1.00 84.75 108 VAL A N 1
ATOM 748 C CA . VAL A 1 108 ? -7.86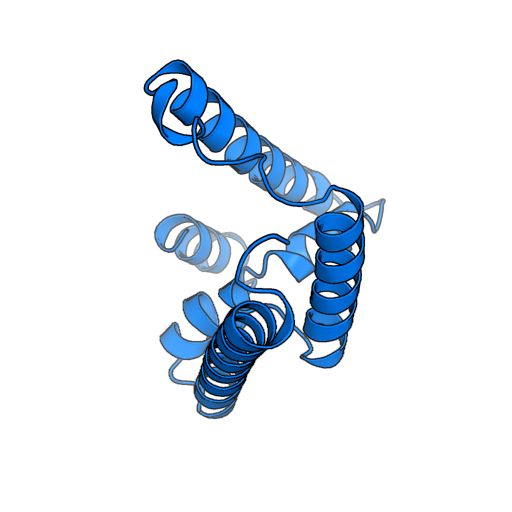9 -12.250 -2.498 1.00 84.75 108 VAL A CA 1
ATOM 749 C C . VAL A 1 108 ? -6.759 -11.267 -2.872 1.00 84.75 108 VAL A C 1
ATOM 751 O O . VAL A 1 108 ? -6.243 -11.328 -3.987 1.00 84.75 108 VAL A O 1
ATOM 754 N N . PHE A 1 109 ? -6.326 -10.406 -1.944 1.00 82.56 109 PHE A N 1
ATOM 755 C CA . PHE A 1 109 ? -5.212 -9.495 -2.207 1.00 82.56 109 PHE A CA 1
ATOM 756 C C . PHE A 1 109 ? -3.912 -10.240 -2.529 1.00 82.56 109 PHE A C 1
ATOM 758 O O . PHE A 1 109 ? -3.261 -9.910 -3.517 1.00 82.56 109 PHE A O 1
ATOM 765 N N . ILE A 1 110 ? -3.542 -11.254 -1.742 1.00 85.25 110 ILE A N 1
ATOM 766 C CA . ILE A 1 110 ? -2.312 -12.022 -1.983 1.00 85.25 110 ILE A CA 1
ATOM 767 C C . ILE A 1 110 ? -2.380 -12.760 -3.324 1.00 85.25 110 ILE A C 1
ATOM 769 O O . ILE A 1 110 ? -1.434 -12.683 -4.105 1.00 85.25 110 ILE A O 1
ATOM 773 N N . VAL A 1 111 ? -3.503 -13.419 -3.622 1.00 87.38 111 VAL A N 1
ATOM 774 C CA . VAL A 1 111 ? -3.698 -14.143 -4.886 1.00 87.38 111 VAL A CA 1
ATOM 775 C C . VAL A 1 111 ? -3.640 -13.18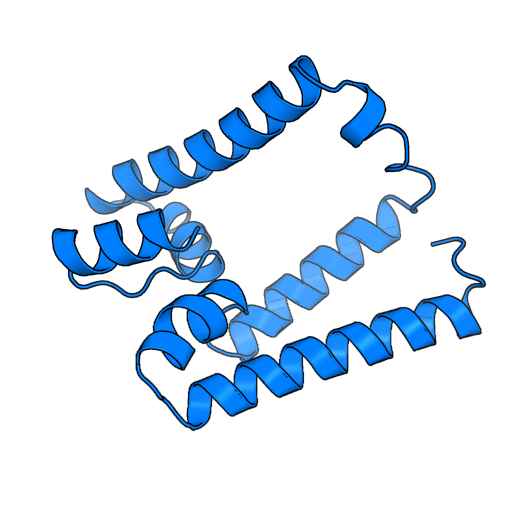3 -6.072 1.00 87.38 111 VAL A C 1
ATOM 777 O O . VAL A 1 111 ? -2.914 -13.445 -7.025 1.00 87.38 111 VAL A O 1
ATOM 780 N N . SER A 1 112 ? -4.325 -12.038 -6.001 1.00 85.00 112 SER A N 1
ATOM 781 C CA . SER A 1 112 ? -4.278 -11.023 -7.062 1.00 85.00 112 SER A CA 1
ATOM 782 C C . SER A 1 112 ? -2.860 -10.496 -7.306 1.00 85.00 112 SER A C 1
ATOM 784 O O . SER A 1 112 ? -2.456 -10.349 -8.456 1.00 85.00 112 SER A O 1
ATOM 786 N N . GLY A 1 113 ? -2.070 -10.289 -6.246 1.00 83.25 113 GLY A N 1
ATOM 787 C CA . GLY A 1 113 ? -0.668 -9.888 -6.352 1.00 83.25 113 GLY A CA 1
ATOM 788 C C . GLY A 1 113 ? 0.203 -10.967 -6.992 1.00 83.25 113 GLY A C 1
ATOM 789 O O . GLY A 1 113 ? 0.997 -10.664 -7.880 1.00 83.25 113 GLY A O 1
ATOM 790 N N . ALA A 1 114 ? 0.023 -12.230 -6.599 1.00 85.88 114 ALA A N 1
ATOM 791 C CA . ALA A 1 114 ? 0.729 -13.358 -7.20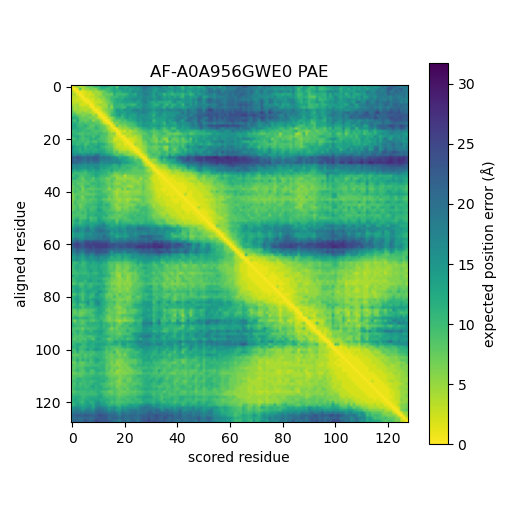1 1.00 85.88 114 ALA A CA 1
ATOM 792 C C . ALA A 1 114 ? 0.410 -13.489 -8.698 1.00 85.88 114 ALA A C 1
ATOM 794 O O . ALA A 1 114 ? 1.325 -13.608 -9.511 1.00 85.88 114 ALA A O 1
ATOM 795 N N . VAL A 1 115 ? -0.871 -13.387 -9.068 1.00 87.69 115 VAL A N 1
ATOM 796 C CA . VAL A 1 115 ? -1.321 -13.407 -10.467 1.00 87.69 115 VAL A CA 1
ATOM 797 C C . VAL A 1 115 ? -0.761 -12.216 -11.241 1.00 87.69 115 VAL A C 1
ATOM 799 O O . VAL A 1 115 ? -0.262 -12.404 -12.344 1.00 87.69 115 VAL A O 1
ATOM 802 N N . ALA A 1 116 ? -0.772 -11.010 -10.668 1.00 84.38 116 ALA A N 1
ATOM 803 C CA . ALA A 1 116 ? -0.200 -9.828 -11.307 1.00 84.38 116 ALA A CA 1
ATOM 804 C C . ALA A 1 116 ? 1.306 -9.993 -11.563 1.00 84.38 116 ALA A C 1
ATOM 806 O O . ALA A 1 116 ? 1.779 -9.692 -12.655 1.00 84.38 116 ALA A O 1
ATOM 807 N N . VAL A 1 117 ? 2.061 -10.526 -10.596 1.00 83.75 117 VAL A N 1
ATOM 808 C CA . VAL A 1 117 ? 3.496 -10.801 -10.768 1.00 83.75 117 VAL A CA 1
ATOM 809 C C . VAL A 1 117 ? 3.731 -11.867 -11.837 1.00 83.75 117 VAL A C 1
ATOM 811 O O . VAL A 1 117 ? 4.606 -11.684 -12.679 1.00 83.75 117 VAL A O 1
ATOM 814 N N . LEU A 1 118 ? 2.955 -12.953 -11.837 1.00 86.12 118 LEU A N 1
ATOM 815 C CA . LEU A 1 118 ? 3.020 -13.996 -12.866 1.00 86.12 118 LEU A CA 1
ATOM 816 C C . LEU A 1 118 ? 2.722 -13.432 -14.257 1.00 86.12 118 LEU A C 1
ATOM 818 O O . LEU A 1 118 ? 3.493 -13.663 -15.184 1.00 86.12 118 LEU A O 1
ATOM 822 N N . ALA A 1 119 ? 1.654 -12.647 -14.389 1.00 85.19 119 ALA A N 1
ATOM 823 C CA . ALA A 1 119 ? 1.275 -12.008 -15.640 1.00 85.19 119 ALA A CA 1
ATOM 824 C C . ALA A 1 119 ? 2.378 -11.067 -16.136 1.00 85.19 119 ALA A C 1
ATOM 826 O O . ALA A 1 119 ? 2.785 -11.164 -17.288 1.00 85.19 119 ALA A O 1
ATOM 827 N N . VAL A 1 120 ? 2.927 -10.209 -15.269 1.00 82.00 120 VAL A N 1
ATOM 828 C CA . VAL A 1 120 ? 4.011 -9.290 -15.648 1.00 82.00 120 VAL A CA 1
ATOM 829 C C . VAL A 1 120 ? 5.279 -10.050 -16.045 1.00 82.00 120 VAL A C 1
ATOM 831 O O . VAL A 1 120 ? 5.922 -9.702 -17.033 1.00 82.00 120 VAL A O 1
ATOM 834 N N . ARG A 1 121 ? 5.627 -11.121 -15.324 1.00 80.38 121 ARG A N 1
ATOM 835 C CA . ARG A 1 121 ? 6.788 -11.961 -15.653 1.00 80.38 121 ARG A CA 1
ATOM 836 C C . ARG A 1 121 ? 6.625 -12.688 -16.988 1.00 80.38 121 ARG A C 1
ATOM 838 O O . ARG A 1 121 ? 7.586 -12.737 -17.746 1.00 80.38 121 ARG A O 1
ATOM 845 N N . HIS A 1 122 ? 5.439 -13.217 -17.287 1.00 81.00 122 HIS A N 1
ATOM 846 C CA . HIS A 1 122 ? 5.184 -13.949 -18.531 1.00 81.00 122 HIS A CA 1
ATOM 847 C C . HIS A 1 122 ? 4.964 -13.042 -19.746 1.00 81.00 122 HIS A C 1
ATOM 849 O O . HIS A 1 122 ? 5.414 -13.384 -20.833 1.00 81.00 122 HIS A O 1
ATOM 855 N N . LEU A 1 123 ? 4.291 -11.900 -19.580 1.00 78.12 123 LEU A N 1
ATOM 856 C CA . LEU A 1 123 ? 3.962 -10.988 -20.683 1.00 78.12 123 LEU A CA 1
ATOM 857 C C . LEU A 1 123 ? 5.094 -10.008 -21.002 1.00 78.12 123 LEU A C 1
ATOM 859 O O . LEU A 1 123 ? 5.271 -9.641 -22.157 1.00 78.12 123 LEU A O 1
ATOM 863 N N . PHE A 1 124 ? 5.860 -9.587 -19.993 1.00 73.19 124 PHE A N 1
ATOM 864 C CA . PHE A 1 124 ? 6.887 -8.552 -20.146 1.00 73.19 124 PHE A CA 1
ATOM 865 C C . PHE A 1 124 ? 8.293 -9.025 -19.757 1.00 73.19 124 PHE A C 1
ATOM 867 O O . PHE A 1 124 ? 9.186 -8.204 -19.556 1.00 73.19 124 PHE A O 1
ATOM 874 N N . GLY A 1 125 ? 8.500 -10.336 -19.588 1.00 68.44 125 GLY A N 1
ATOM 875 C CA . GLY A 1 125 ? 9.815 -10.924 -19.305 1.00 68.44 125 GLY A CA 1
ATOM 876 C C . GLY A 1 125 ? 10.467 -10.460 -17.996 1.00 68.44 125 GLY A C 1
ATOM 877 O O . GLY A 1 125 ? 11.655 -10.682 -17.797 1.00 68.44 125 GLY A O 1
ATOM 878 N N . GLY A 1 126 ? 9.718 -9.792 -17.107 1.00 62.06 126 GLY A N 1
ATOM 879 C CA . GLY A 1 126 ? 10.248 -9.209 -15.870 1.00 62.06 126 GLY A CA 1
ATOM 880 C C . GLY A 1 126 ? 11.042 -7.907 -16.045 1.00 62.06 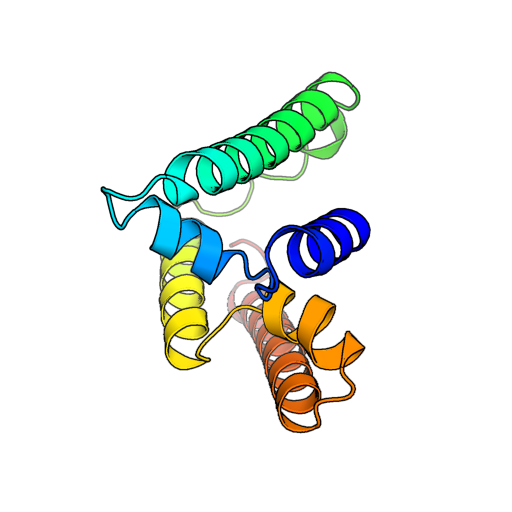126 GLY A C 1
ATOM 881 O O . GLY A 1 126 ? 11.685 -7.486 -15.089 1.00 62.06 126 GLY A O 1
ATOM 882 N N . VAL A 1 127 ? 10.984 -7.271 -17.221 1.00 58.31 127 VAL A N 1
ATOM 883 C CA . VAL A 1 127 ? 11.765 -6.062 -17.568 1.00 58.31 127 VAL A CA 1
ATOM 884 C C . VAL A 1 127 ? 11.057 -4.757 -17.154 1.00 58.31 127 VAL A C 1
ATOM 886 O O . VAL A 1 127 ? 11.577 -3.664 -17.362 1.00 58.31 127 VAL A O 1
ATOM 889 N N . VAL A 1 128 ? 9.859 -4.857 -16.562 1.00 57.50 128 VAL A N 1
ATOM 890 C CA . VAL A 1 128 ? 9.063 -3.713 -16.076 1.00 57.50 128 VAL A CA 1
ATOM 891 C C . VAL A 1 128 ? 9.158 -3.538 -14.577 1.00 57.50 128 VAL A C 1
ATOM 893 O O . VAL A 1 128 ? 9.140 -4.555 -13.835 1.00 57.50 128 VAL A O 1
#

Radius of gyration: 16.8 Å; Cα contacts (8 Å, |Δi|>4): 85; chains: 1; bounding box: 38×34×44 Å

Secondary structure (DSSP, 8-state):
-HHHHHHHHHHH-----HHHHHHHHHS--STTHHHHHHHHHHHHHHHHHHHHH-GGGGTT--SS-HHHHHHHHHHHHHHHHHTTS-HHIIIIIIITTT-HHHHHHHHHHHHHHHHHHHHHHHHHTT--

Foldseek 3Di:
DLVVQVCCCVVPVDQDFLLCLVVVCVPDDDPSNVVSVVVVVVVVVVVVVVCVVCVPVCVPPPLDDPVVVVVVVVVQSVVQVVLVGDLCRLPNVVVVVVPPSSVVSNVVVVVVVVVVVVCCCVVVVPSD

Solvent-accessible surface area (backbone atoms only — not comparable to full-atom values): 7134 Å² total; per-residue (Å²): 108,70,68,60,39,51,51,39,32,74,75,65,73,42,83,50,24,65,60,57,39,51,58,45,45,68,55,78,89,54,85,67,32,59,61,36,48,50,51,53,50,50,54,52,48,54,51,52,51,46,42,71,76,36,65,72,82,60,67,83,71,76,73,49,46,68,67,56,54,52,52,50,49,50,52,52,51,54,49,28,57,77,62,76,44,30,62,59,22,27,43,60,54,22,42,73,64,71,35,66,70,24,47,52,51,36,51,51,52,52,50,52,50,52,50,50,51,50,48,44,39,73,76,51,73,60,65,91